Protein AF-A0AAX2GX60-F1 (afdb_monomer)

Organism: NCBI:txid45243

Sequence (103 aa):
MERSSYGDNSPNWKYLQDPEFFYKGIEGDVENLTKEDVLASFVIGLEDGGGFMFIAPSNALYVIYSDLYVEKLANSFEEFMTYAVPKDELDSDWDEDDEYDEE

Nearest PDB structures (foldseek):
  8prd-assembly1_A  TM=7.318E-01  e=7.797E-01  Dictyoglomus thermophilum H-6-12
  7ax2-assembly1_A  TM=7.188E-01  e=6.848E-01  synthetic construct
  6tjh-assembly2_B  TM=6.506E-01  e=7.307E-01  synthetic construct
  8tid-assembly1_W  TM=3.899E-01  e=1.078E+00  Tetrahymena thermophila
  4v42-assembly1_BD  TM=4.669E-01  e=2.506E+00  Thermus thermophilus

Radius of gyration: 18.16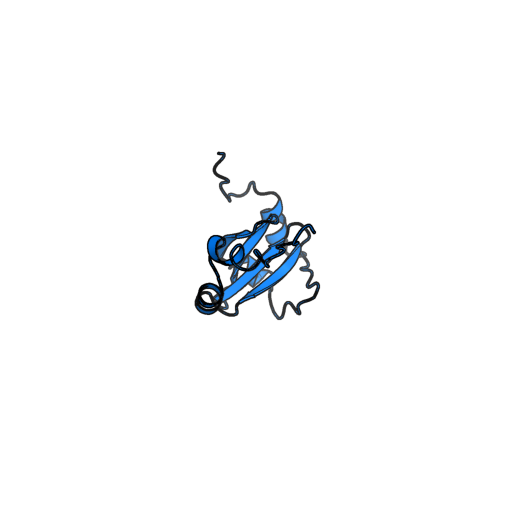 Å; Cα contacts (8 Å, |Δi|>4): 118; chains: 1; bounding box: 67×26×34 Å

Foldseek 3Di:
DPPPDPDPPPPQVVLLVDQVHDADADPDDPPDDDSVQSVVWDFDDADPQRWTWTQGPQQWIWTAHSVRHIDTQGSHPVRNVVPDDPPVVVVPPPPPDPPPDDD

Solvent-accessible surface area (backbone atoms only — not comparable to full-atom values): 6640 Å² total; per-residue (Å²): 132,85,78,83,70,93,49,99,78,45,79,68,58,59,55,64,69,42,91,88,61,78,80,39,54,70,100,43,87,64,78,82,79,46,66,70,38,61,68,66,31,48,79,76,50,73,48,104,78,68,19,43,28,31,37,33,81,81,38,24,28,33,35,41,32,89,87,36,42,40,47,79,72,28,72,28,63,67,56,37,63,73,69,60,70,60,72,83,70,65,69,70,80,72,80,72,85,80,80,76,82,82,130

pLDDT: mean 70.56, std 15.56, range [33.47, 90.81]

Mean predicted aligned error: 12.39 Å

Structure (mmCIF, N/CA/C/O backbone):
data_AF-A0AAX2GX60-F1
#
_entry.id   AF-A0AAX2GX60-F1
#
loop_
_atom_site.group_PDB
_atom_site.id
_atom_site.type_symbol
_atom_site.label_atom_id
_atom_site.label_alt_id
_atom_site.label_comp_id
_atom_site.label_asym_id
_atom_site.label_entity_id
_atom_site.label_seq_id
_atom_site.pdbx_PDB_ins_code
_atom_site.Cartn_x
_atom_site.Cartn_y
_atom_site.Cartn_z
_atom_site.occupancy
_atom_site.B_iso_or_equiv
_atom_site.auth_seq_id
_atom_site.auth_comp_id
_atom_site.auth_asym_id
_atom_site.auth_atom_id
_atom_site.pdbx_PDB_model_num
ATOM 1 N N . MET A 1 1 ? 2.623 9.117 -25.506 1.00 39.97 1 MET A N 1
ATOM 2 C CA . MET A 1 1 ? 2.523 8.773 -24.076 1.00 39.97 1 MET A CA 1
ATOM 3 C C . MET A 1 1 ? 1.055 8.583 -23.769 1.00 39.97 1 MET A C 1
ATOM 5 O O . MET A 1 1 ? 0.326 9.566 -23.684 1.00 39.97 1 MET A O 1
ATOM 9 N N . GLU A 1 2 ? 0.595 7.334 -23.748 1.00 33.47 2 GLU A N 1
ATOM 10 C CA . GLU A 1 2 ? -0.761 7.035 -23.294 1.00 33.47 2 GLU A CA 1
ATOM 11 C C . GLU A 1 2 ? -0.836 7.400 -21.813 1.00 33.47 2 GLU A C 1
ATOM 13 O O . GLU A 1 2 ? -0.059 6.910 -20.998 1.00 33.47 2 GLU A O 1
ATOM 18 N N . ARG A 1 3 ? -1.717 8.343 -21.473 1.00 35.62 3 ARG A N 1
ATOM 19 C CA . ARG A 1 3 ? -2.067 8.594 -20.080 1.00 35.62 3 ARG A CA 1
ATOM 20 C C . ARG A 1 3 ? -2.807 7.354 -19.609 1.00 35.62 3 ARG A C 1
ATOM 22 O O . ARG A 1 3 ? -3.966 7.182 -19.978 1.00 35.62 3 ARG A O 1
ATOM 29 N N . SER A 1 4 ? -2.145 6.502 -18.837 1.00 41.81 4 SER A N 1
ATOM 30 C CA . SER A 1 4 ? -2.805 5.416 -18.122 1.00 41.81 4 SER A CA 1
ATOM 31 C C . SER A 1 4 ? -3.864 6.033 -17.210 1.00 41.81 4 SER A C 1
ATOM 33 O O . SER A 1 4 ? -3.562 6.554 -16.141 1.00 41.81 4 SER A O 1
ATOM 35 N N . SER A 1 5 ? -5.115 6.069 -17.673 1.00 42.59 5 SER A N 1
ATOM 36 C CA . SER A 1 5 ? -6.246 6.381 -16.814 1.00 42.59 5 SER A CA 1
ATOM 37 C C . SER A 1 5 ? -6.493 5.145 -15.962 1.00 42.59 5 SER A C 1
ATOM 39 O O . SER A 1 5 ? -6.885 4.103 -16.493 1.00 42.59 5 SER A O 1
ATOM 41 N N . TYR A 1 6 ? -6.273 5.255 -14.658 1.00 50.69 6 TYR A N 1
ATOM 42 C CA . TYR A 1 6 ? -6.632 4.233 -13.678 1.00 50.69 6 TYR A CA 1
ATOM 43 C C . TYR A 1 6 ? -8.158 4.234 -13.473 1.00 50.69 6 TYR A C 1
ATOM 45 O O . TYR A 1 6 ? -8.672 4.640 -12.440 1.00 50.69 6 TYR A O 1
ATOM 53 N N . GLY A 1 7 ? -8.890 3.880 -14.532 1.00 44.56 7 GLY A N 1
ATOM 54 C CA . GLY A 1 7 ? -10.308 3.529 -14.495 1.00 44.56 7 GLY A CA 1
ATOM 55 C C . GLY A 1 7 ? -10.471 2.010 -14.562 1.00 44.56 7 GLY A C 1
ATOM 56 O O . GLY A 1 7 ? -9.485 1.296 -14.745 1.00 44.56 7 GLY A O 1
ATOM 57 N N . ASP A 1 8 ? -11.713 1.527 -14.479 1.00 48.59 8 ASP A N 1
ATOM 58 C CA . ASP A 1 8 ? -12.165 0.118 -14.385 1.00 48.59 8 ASP A CA 1
ATOM 59 C C . ASP A 1 8 ? -11.568 -0.907 -15.390 1.00 48.59 8 ASP A C 1
ATOM 61 O O . ASP A 1 8 ? -11.883 -2.100 -15.347 1.00 48.59 8 ASP A O 1
ATOM 65 N N . ASN A 1 9 ? -10.699 -0.465 -16.301 1.00 46.34 9 ASN A N 1
ATOM 66 C CA . ASN A 1 9 ? -10.015 -1.253 -17.321 1.00 46.34 9 ASN A CA 1
ATOM 67 C C . ASN A 1 9 ? -8.566 -1.648 -16.975 1.00 46.34 9 ASN A C 1
ATOM 69 O O . ASN A 1 9 ? -7.944 -2.329 -17.787 1.00 46.34 9 ASN A O 1
ATOM 73 N N . SER A 1 10 ? -8.019 -1.282 -15.806 1.00 54.41 10 SER A N 1
ATOM 74 C CA . SER A 1 10 ? -6.762 -1.887 -15.330 1.00 54.41 10 SER A CA 1
ATOM 75 C C . SER A 1 10 ? -7.036 -3.335 -14.892 1.00 5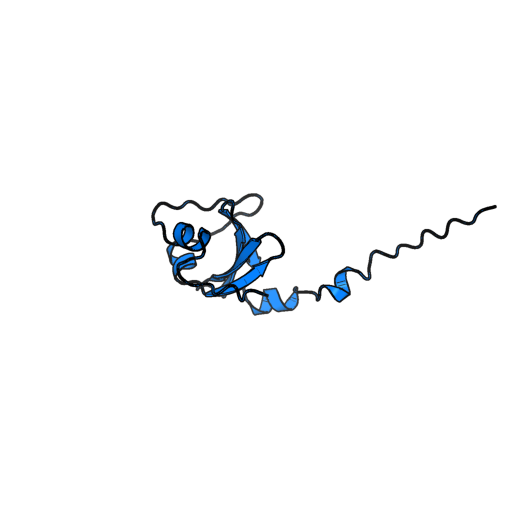4.41 10 SER A C 1
ATOM 77 O O . SER A 1 10 ? -7.806 -3.529 -13.945 1.00 54.41 10 SER A O 1
ATOM 79 N N . PRO A 1 11 ? -6.449 -4.365 -15.540 1.00 52.84 11 PRO A N 1
ATOM 80 C CA . PRO A 1 11 ? -6.737 -5.771 -15.233 1.00 52.84 11 PRO A CA 1
ATOM 81 C C . PRO A 1 11 ? -6.513 -6.100 -13.757 1.00 52.84 11 PRO A C 1
ATOM 83 O O . PRO A 1 11 ? -7.250 -6.888 -13.170 1.00 52.84 11 PRO A O 1
ATOM 86 N N . ASN A 1 12 ? -5.531 -5.428 -13.156 1.00 57.84 12 ASN A N 1
ATOM 87 C CA . ASN A 1 12 ? -5.067 -5.714 -11.809 1.00 57.84 12 ASN A CA 1
ATOM 88 C C . ASN A 1 12 ? -6.004 -5.137 -10.737 1.00 57.84 12 ASN A C 1
ATOM 90 O O . ASN A 1 12 ? -6.115 -5.694 -9.651 1.00 57.84 12 ASN A O 1
ATOM 94 N N . TRP A 1 13 ? -6.745 -4.070 -11.059 1.00 60.16 13 TRP A N 1
ATOM 95 C CA . TRP A 1 13 ? -7.687 -3.443 -10.127 1.00 60.16 13 TRP A CA 1
ATOM 96 C C . TRP A 1 13 ? -8.854 -4.366 -9.768 1.00 60.16 13 TRP A C 1
ATOM 98 O O . TRP A 1 13 ? -9.321 -4.380 -8.634 1.00 60.16 13 TRP A O 1
ATOM 108 N N . LYS A 1 14 ? -9.296 -5.193 -10.723 1.00 65.56 14 LYS A N 1
ATOM 109 C CA . LYS A 1 14 ? -10.395 -6.145 -10.507 1.00 65.56 14 LYS A CA 1
ATOM 110 C C . LYS A 1 14 ? -10.044 -7.208 -9.473 1.00 65.56 14 LYS A C 1
ATOM 112 O O . LYS A 1 14 ? -10.919 -7.620 -8.722 1.00 65.56 14 LYS A O 1
ATOM 117 N N . TYR A 1 15 ? -8.777 -7.605 -9.404 1.00 68.50 15 TYR A N 1
ATOM 118 C CA . TYR A 1 15 ? -8.305 -8.550 -8.400 1.00 68.50 15 TYR A CA 1
ATOM 119 C C . TYR A 1 15 ? -8.372 -7.965 -6.983 1.00 68.50 15 TYR A C 1
ATOM 121 O O . TYR A 1 15 ? -8.799 -8.648 -6.061 1.00 68.50 15 TYR A O 1
ATOM 129 N N . LEU A 1 16 ? -8.076 -6.671 -6.817 1.00 65.88 16 LEU A N 1
ATOM 130 C CA . LEU A 1 16 ? -8.206 -5.983 -5.524 1.00 65.88 16 LEU A CA 1
ATOM 131 C C . LEU A 1 16 ? -9.667 -5.823 -5.068 1.00 65.88 16 LEU A C 1
ATOM 133 O O . LEU A 1 16 ? -9.933 -5.612 -3.886 1.00 65.88 16 LEU A O 1
ATOM 137 N N . GLN A 1 17 ? -10.629 -5.942 -5.988 1.00 65.75 17 GLN A N 1
ATOM 138 C CA . GLN A 1 17 ? -12.058 -5.896 -5.672 1.00 65.75 17 GLN A CA 1
ATOM 139 C C . GLN A 1 17 ? -12.643 -7.245 -5.231 1.00 65.75 17 GLN A C 1
ATOM 141 O O . GLN A 1 17 ? -13.756 -7.274 -4.692 1.00 65.75 17 GLN A O 1
ATOM 146 N N . ASP A 1 18 ? -11.918 -8.351 -5.400 1.00 70.56 18 ASP A N 1
ATOM 147 C CA . ASP A 1 18 ? -12.414 -9.701 -5.127 1.00 70.56 18 ASP A CA 1
ATOM 148 C C . ASP A 1 18 ? -12.438 -10.012 -3.610 1.00 70.56 18 ASP A C 1
ATOM 150 O O . ASP A 1 18 ? -11.430 -9.852 -2.924 1.00 70.56 18 ASP A O 1
ATOM 154 N N . PRO A 1 19 ? -13.601 -10.376 -3.021 1.00 61.53 19 PRO A N 1
ATOM 155 C CA . PRO A 1 19 ? -13.729 -10.706 -1.595 1.00 61.53 19 PRO A CA 1
ATOM 156 C C . PRO A 1 19 ? -12.941 -11.926 -1.135 1.00 61.53 19 PRO A C 1
ATOM 158 O O . PRO A 1 19 ? -12.638 -12.002 0.051 1.00 61.53 19 PRO A O 1
ATOM 161 N N . GLU A 1 20 ? -12.599 -12.839 -2.037 1.00 67.12 20 GLU A N 1
ATOM 162 C CA . GLU A 1 20 ? -11.856 -14.059 -1.711 1.00 67.12 20 GLU A CA 1
ATOM 163 C C . GLU A 1 20 ? -10.357 -13.923 -2.006 1.00 67.12 20 GLU A C 1
ATOM 165 O O . GLU A 1 20 ? -9.627 -14.910 -2.072 1.00 67.12 20 GLU A O 1
ATOM 170 N N . PHE A 1 21 ? -9.881 -12.695 -2.206 1.00 68.38 21 PHE A N 1
ATOM 171 C CA . PHE A 1 21 ? -8.517 -12.430 -2.620 1.00 68.38 21 PHE A CA 1
ATOM 172 C C . PHE A 1 21 ?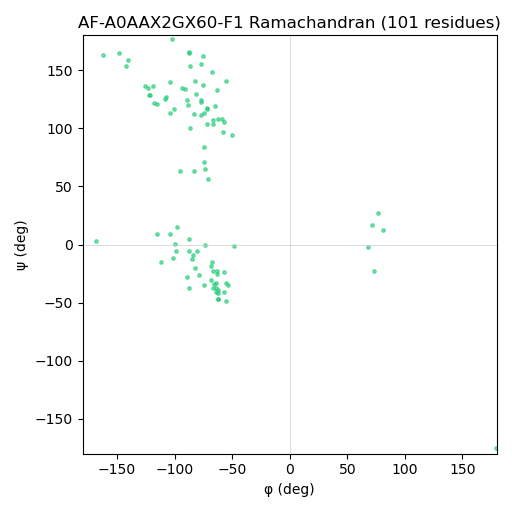 -7.521 -12.464 -1.458 1.00 68.38 21 PHE A C 1
ATOM 174 O O . PHE A 1 21 ? -7.713 -11.799 -0.440 1.00 68.38 21 PHE A O 1
ATOM 181 N N . PHE A 1 22 ? -6.429 -13.214 -1.624 1.00 66.69 22 PHE A N 1
ATOM 182 C CA . PHE A 1 22 ? -5.409 -13.406 -0.591 1.00 66.69 22 PHE A CA 1
ATOM 183 C C . PHE A 1 22 ? -4.111 -12.668 -0.942 1.00 66.69 22 PHE A C 1
ATOM 185 O O . PHE A 1 22 ? -3.520 -12.908 -1.996 1.00 66.69 22 PHE A O 1
ATOM 192 N N . TYR A 1 23 ? -3.647 -11.812 -0.032 1.00 71.12 23 TYR A N 1
ATOM 193 C CA . TYR A 1 23 ? -2.379 -11.087 -0.142 1.00 71.12 23 TYR A CA 1
ATOM 194 C C . TYR A 1 23 ? -1.204 -11.952 0.316 1.00 71.12 23 TYR A C 1
ATOM 196 O O . TYR A 1 23 ? -1.317 -12.694 1.295 1.00 71.12 23 TYR A O 1
ATOM 204 N N . LYS A 1 24 ? -0.067 -11.856 -0.380 1.00 67.19 24 LYS A N 1
ATOM 205 C CA . LYS A 1 24 ? 1.157 -12.572 -0.010 1.00 67.19 24 LYS A CA 1
ATOM 206 C C . LYS A 1 24 ? 2.141 -11.598 0.632 1.00 67.19 24 LYS A C 1
ATOM 208 O O . LYS A 1 24 ? 2.672 -10.726 -0.045 1.00 67.19 24 LYS A O 1
ATOM 213 N N . GLY A 1 25 ? 2.405 -11.775 1.924 1.00 61.41 25 GLY A N 1
ATOM 214 C CA . GLY A 1 25 ? 3.586 -11.200 2.567 1.00 61.41 25 GLY A CA 1
ATOM 215 C C . GLY A 1 25 ? 4.773 -12.118 2.308 1.00 61.41 25 GLY A C 1
ATOM 216 O O . GLY A 1 25 ? 4.774 -13.260 2.766 1.00 61.41 25 GLY A O 1
ATOM 217 N N . ILE A 1 26 ? 5.743 -11.669 1.522 1.00 53.31 26 ILE A N 1
ATOM 218 C CA . ILE A 1 26 ? 7.012 -12.374 1.331 1.00 53.31 26 ILE A CA 1
ATOM 219 C C . ILE A 1 26 ? 8.079 -11.444 1.926 1.00 53.31 26 ILE A C 1
ATOM 221 O O . ILE A 1 26 ? 8.149 -10.290 1.557 1.00 53.31 26 ILE A O 1
ATOM 225 N N . GLU A 1 27 ? 8.836 -11.899 2.922 1.00 47.88 27 GLU A N 1
ATOM 226 C CA . GLU A 1 27 ? 9.860 -11.126 3.671 1.00 47.88 27 GLU A CA 1
ATOM 227 C C . GLU A 1 27 ? 9.391 -10.059 4.683 1.00 47.88 27 GLU A C 1
ATOM 229 O O . GLU A 1 27 ? 10.118 -9.813 5.644 1.00 47.88 27 GLU A O 1
ATOM 234 N N . GLY A 1 28 ? 8.182 -9.506 4.577 1.00 48.22 28 GLY A N 1
ATOM 235 C CA . GLY A 1 28 ? 7.602 -8.621 5.597 1.00 48.22 28 GLY A CA 1
ATOM 236 C C . GLY A 1 28 ? 6.285 -9.169 6.133 1.00 48.22 28 GLY A C 1
ATOM 237 O O . GLY A 1 28 ? 5.392 -9.493 5.349 1.00 48.22 28 GLY A O 1
ATOM 238 N N . ASP A 1 29 ? 6.133 -9.267 7.456 1.00 51.84 29 ASP A N 1
ATOM 239 C CA . ASP A 1 29 ? 4.812 -9.449 8.059 1.00 51.84 29 ASP A CA 1
ATOM 240 C C . ASP A 1 29 ? 3.934 -8.277 7.601 1.00 51.84 29 ASP A C 1
ATOM 242 O O . ASP A 1 29 ? 4.095 -7.138 8.048 1.00 51.84 29 ASP A O 1
ATOM 246 N N . VAL A 1 30 ? 3.007 -8.537 6.676 1.00 61.69 30 VAL A N 1
ATOM 247 C CA . VAL A 1 30 ? 1.968 -7.575 6.298 1.00 61.69 30 VAL A CA 1
ATOM 248 C C . V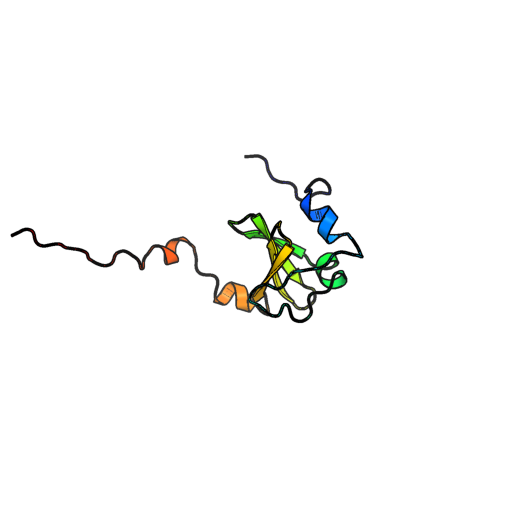AL A 1 30 ? 0.962 -7.570 7.440 1.00 61.69 30 VAL A C 1
ATOM 250 O O . VAL A 1 30 ? -0.135 -8.120 7.347 1.00 61.69 30 VAL A O 1
ATOM 253 N N . GLU A 1 31 ? 1.375 -7.013 8.576 1.00 58.59 31 GLU A N 1
ATOM 254 C CA . GLU A 1 31 ? 0.513 -6.862 9.729 1.00 58.59 31 GLU A CA 1
ATOM 255 C C . GLU A 1 31 ? -0.646 -5.943 9.326 1.00 58.59 31 GLU A C 1
ATOM 257 O O . GLU A 1 31 ? -0.492 -4.729 9.175 1.00 58.59 31 GLU A O 1
ATOM 262 N N . ASN A 1 32 ? -1.829 -6.546 9.191 1.00 60.94 32 ASN A N 1
ATOM 263 C CA . ASN A 1 32 ? -3.127 -5.872 9.197 1.00 60.94 32 ASN A CA 1
ATOM 264 C C . ASN A 1 32 ? -3.542 -5.111 7.926 1.00 60.94 32 ASN A C 1
ATOM 266 O O . ASN A 1 32 ? -4.349 -4.194 8.038 1.00 60.94 32 ASN A O 1
ATOM 270 N N . LEU A 1 33 ? -3.074 -5.480 6.727 1.00 73.56 33 LEU A N 1
ATOM 271 C CA . LEU A 1 33 ? -3.705 -4.975 5.498 1.00 73.56 33 LEU A CA 1
ATOM 272 C C . LEU A 1 33 ? -4.882 -5.881 5.105 1.00 73.56 33 LEU A C 1
ATOM 274 O O . LEU A 1 33 ? -4.693 -6.968 4.556 1.00 73.56 33 LEU A O 1
ATOM 278 N N . THR A 1 34 ? -6.106 -5.454 5.415 1.00 76.81 34 THR A N 1
ATOM 279 C CA . THR A 1 34 ? -7.318 -6.186 5.027 1.00 76.81 34 THR A CA 1
ATOM 280 C C . THR A 1 34 ? -7.794 -5.771 3.637 1.00 76.81 34 THR A C 1
ATOM 282 O O . THR A 1 34 ? -7.433 -4.720 3.108 1.00 76.81 34 THR A O 1
ATOM 285 N N . LYS A 1 35 ? -8.688 -6.569 3.046 1.00 74.25 35 LYS A N 1
ATOM 286 C CA . LYS A 1 35 ? -9.375 -6.175 1.814 1.00 74.25 35 LYS A CA 1
ATOM 287 C C . LYS A 1 35 ? -10.136 -4.852 1.970 1.00 74.25 35 LYS A C 1
ATOM 289 O O . LYS A 1 35 ? -10.149 -4.040 1.048 1.00 74.25 35 LYS A O 1
ATOM 294 N N . GLU A 1 36 ? -10.803 -4.652 3.105 1.00 78.94 36 GLU A N 1
ATOM 295 C CA . 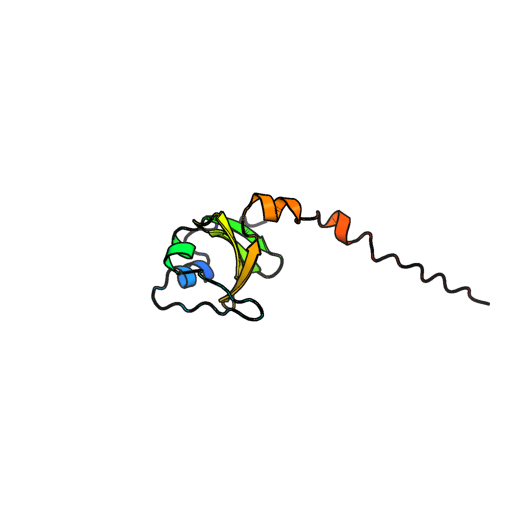GLU A 1 36 ? -11.558 -3.421 3.364 1.00 78.94 36 GLU A CA 1
ATOM 296 C C . GLU A 1 36 ? -10.630 -2.206 3.371 1.00 78.94 36 GLU A C 1
ATOM 298 O O . GLU A 1 36 ? -10.971 -1.185 2.775 1.00 78.94 36 GLU A O 1
ATOM 303 N N . ASP A 1 37 ? -9.426 -2.352 3.932 1.00 82.25 37 ASP A N 1
ATOM 304 C CA . ASP A 1 37 ? -8.406 -1.306 3.889 1.00 82.25 37 ASP A CA 1
ATOM 305 C C . ASP A 1 37 ? -7.983 -1.006 2.454 1.00 82.25 37 ASP A C 1
ATOM 307 O O . ASP A 1 37 ? -7.961 0.158 2.065 1.00 82.25 37 ASP A O 1
ATOM 311 N N . VAL A 1 38 ? -7.711 -2.028 1.635 1.00 79.06 38 VAL A N 1
ATOM 312 C CA . VAL A 1 38 ? -7.321 -1.845 0.224 1.00 79.06 38 VAL A CA 1
ATOM 313 C C . VAL A 1 38 ? -8.425 -1.164 -0.586 1.00 79.06 38 VAL A C 1
ATOM 315 O O . VAL A 1 38 ? -8.145 -0.257 -1.365 1.00 79.06 38 VAL A O 1
ATOM 318 N N . LEU A 1 39 ? -9.687 -1.543 -0.378 1.00 78.00 39 LEU A N 1
ATOM 319 C CA . LEU A 1 39 ? -10.829 -0.920 -1.052 1.00 78.00 39 LEU A CA 1
ATOM 320 C C . LEU A 1 39 ? -11.079 0.527 -0.611 1.00 78.00 39 LEU A C 1
ATOM 322 O O . LEU A 1 39 ? -11.585 1.325 -1.399 1.00 78.00 39 LEU A O 1
ATOM 326 N N . ALA A 1 40 ? -10.751 0.855 0.638 1.00 83.50 40 ALA A N 1
ATOM 327 C CA . ALA A 1 40 ? -10.839 2.206 1.180 1.00 83.50 40 ALA A CA 1
ATOM 328 C C . ALA A 1 40 ? -9.564 3.037 0.938 1.00 83.50 40 ALA A C 1
ATOM 330 O O . ALA A 1 40 ? -9.544 4.227 1.257 1.00 83.50 40 ALA A O 1
ATOM 331 N N . SER A 1 41 ? -8.510 2.428 0.387 1.00 85.31 41 SER A N 1
ATOM 332 C CA . SER A 1 41 ? -7.228 3.079 0.133 1.00 85.31 41 SER A CA 1
ATOM 333 C C . SER A 1 41 ? -7.277 3.986 -1.091 1.00 85.31 41 SER A C 1
ATOM 335 O O . SER A 1 41 ? -8.048 3.783 -2.032 1.00 85.31 41 SER A O 1
ATOM 337 N N . PHE A 1 42 ? -6.381 4.971 -1.110 1.00 83.81 42 PHE A N 1
ATOM 338 C CA . PHE A 1 42 ? -6.188 5.844 -2.261 1.00 83.81 42 PHE A CA 1
ATOM 339 C C . PHE A 1 42 ? -4.875 5.521 -2.976 1.00 83.81 42 PHE A C 1
ATOM 341 O O . PHE A 1 42 ? -3.814 5.509 -2.352 1.00 83.81 42 PHE A O 1
ATOM 348 N N . VAL A 1 43 ? -4.941 5.279 -4.288 1.00 86.06 43 VAL A N 1
ATOM 349 C CA . VAL A 1 43 ? -3.757 5.021 -5.122 1.00 86.06 43 VAL A CA 1
ATOM 350 C C . VAL A 1 43 ? -3.044 6.338 -5.414 1.00 86.06 43 VAL A C 1
ATOM 352 O O . VAL A 1 43 ? -3.644 7.262 -5.963 1.00 86.06 43 VAL A O 1
ATOM 355 N N . ILE A 1 44 ? -1.758 6.413 -5.074 1.00 86.81 44 ILE A N 1
ATOM 356 C CA . ILE A 1 44 ? -0.947 7.634 -5.202 1.00 86.81 44 ILE A CA 1
ATOM 357 C C . ILE A 1 44 ? 0.139 7.545 -6.271 1.00 86.81 44 ILE A C 1
ATOM 359 O O . ILE A 1 44 ? 0.670 8.574 -6.683 1.00 86.81 44 ILE A O 1
ATOM 363 N N . GLY A 1 45 ? 0.459 6.345 -6.753 1.00 84.69 45 GLY A N 1
ATOM 364 C CA . GLY A 1 45 ? 1.483 6.196 -7.776 1.00 84.69 45 GLY A CA 1
ATOM 365 C C . GLY A 1 45 ? 1.740 4.762 -8.204 1.00 84.69 45 GLY A C 1
ATOM 366 O O . GLY A 1 45 ? 1.055 3.826 -7.784 1.00 84.69 45 GLY A O 1
ATOM 367 N N . LEU A 1 46 ? 2.743 4.631 -9.067 1.00 83.19 46 LEU A N 1
ATOM 368 C CA . LEU A 1 46 ? 3.260 3.372 -9.576 1.00 83.19 46 LEU A CA 1
ATOM 369 C C . LEU A 1 46 ? 4.756 3.309 -9.260 1.00 83.19 46 LEU A C 1
ATOM 371 O O . LEU A 1 46 ? 5.460 4.296 -9.463 1.00 83.19 46 LEU A O 1
ATOM 375 N N . GLU A 1 47 ? 5.207 2.172 -8.757 1.00 82.50 47 GLU A N 1
ATOM 376 C CA . GLU A 1 47 ? 6.616 1.863 -8.525 1.00 82.50 47 GLU A CA 1
ATOM 377 C C . GLU A 1 47 ? 7.245 1.276 -9.809 1.00 82.50 47 GLU A C 1
ATOM 379 O O . GLU A 1 47 ? 6.532 0.700 -10.647 1.00 82.50 47 GLU A O 1
ATOM 384 N N . ASP A 1 48 ? 8.565 1.445 -9.979 1.00 72.31 48 ASP A N 1
ATOM 385 C CA . ASP A 1 48 ? 9.389 0.962 -11.107 1.00 72.31 48 ASP A CA 1
ATOM 386 C C . ASP A 1 48 ? 9.554 -0.583 -11.070 1.00 72.31 48 ASP A C 1
ATOM 388 O O . ASP A 1 48 ? 10.634 -1.157 -11.103 1.00 72.31 48 ASP A O 1
ATOM 392 N N . GLY A 1 49 ? 8.423 -1.275 -11.057 1.00 70.44 49 GLY A N 1
ATOM 393 C CA . GLY A 1 49 ? 8.274 -2.731 -11.020 1.00 70.44 49 GLY A CA 1
ATOM 394 C C . GLY A 1 49 ? 6.832 -3.165 -11.303 1.00 70.44 49 GLY A C 1
ATOM 395 O O . GLY A 1 49 ? 6.500 -4.350 -11.270 1.00 70.44 49 GLY A O 1
ATOM 396 N N . GLY A 1 50 ? 5.948 -2.204 -11.606 1.00 77.25 50 GLY A N 1
ATOM 397 C CA . GLY A 1 50 ? 4.522 -2.443 -11.826 1.00 77.25 50 GLY A CA 1
ATOM 398 C C . GLY A 1 50 ? 3.709 -2.552 -10.534 1.00 77.25 50 GLY A C 1
ATOM 399 O O . GLY A 1 50 ? 2.551 -2.973 -10.589 1.00 77.25 50 GLY A O 1
ATOM 400 N N . GLY A 1 51 ? 4.298 -2.182 -9.393 1.00 83.94 51 GLY A N 1
ATOM 401 C CA . GLY A 1 51 ? 3.611 -2.089 -8.112 1.00 83.94 51 GLY A CA 1
ATOM 402 C C . GLY A 1 51 ? 2.727 -0.845 -8.025 1.00 83.94 51 GLY A C 1
ATOM 403 O O . GLY A 1 51 ? 3.127 0.246 -8.426 1.00 83.94 51 GLY A O 1
ATOM 404 N N . PHE A 1 52 ? 1.516 -0.989 -7.492 1.00 85.69 52 PHE A N 1
ATOM 405 C CA . PHE A 1 52 ? 0.653 0.146 -7.167 1.00 85.69 52 PHE A CA 1
ATOM 406 C C . PHE A 1 52 ? 0.932 0.609 -5.748 1.00 85.69 52 PHE A C 1
ATOM 408 O O . PHE A 1 52 ? 0.798 -0.185 -4.821 1.00 85.69 52 PHE A O 1
ATOM 415 N N . MET A 1 53 ? 1.257 1.889 -5.582 1.00 88.56 53 MET A N 1
ATOM 416 C CA . MET A 1 53 ? 1.427 2.509 -4.271 1.00 88.56 53 MET A CA 1
ATOM 417 C C . MET A 1 53 ? 0.108 3.101 -3.785 1.00 88.56 53 MET A C 1
ATOM 419 O O . MET A 1 53 ? -0.567 3.824 -4.528 1.00 88.56 53 MET A O 1
ATOM 423 N N . PHE A 1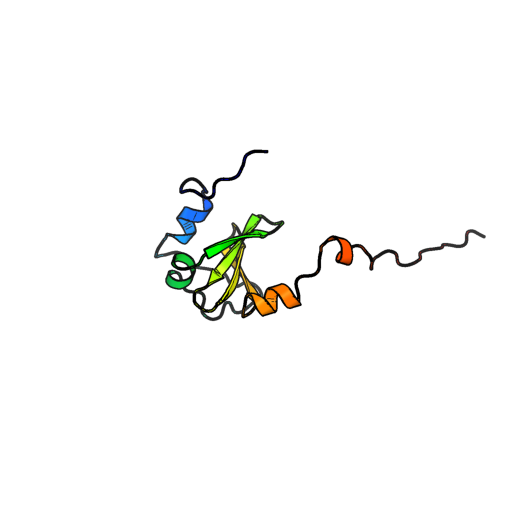 54 ? -0.245 2.844 -2.532 1.00 88.44 54 PHE A N 1
ATOM 424 C CA . PHE A 1 54 ? -1.487 3.328 -1.940 1.00 88.44 54 PHE A CA 1
ATOM 425 C C . PHE A 1 54 ? -1.322 3.742 -0.481 1.00 88.44 54 PHE A C 1
ATOM 427 O O . PHE A 1 54 ? -0.451 3.256 0.239 1.00 88.44 54 PHE A O 1
ATOM 434 N N . ILE A 1 55 ? -2.194 4.663 -0.069 1.00 90.00 55 ILE A N 1
ATOM 435 C CA . ILE A 1 55 ? -2.345 5.124 1.311 1.00 90.00 55 ILE A CA 1
ATOM 436 C C . ILE A 1 55 ? -3.563 4.420 1.904 1.00 90.00 55 ILE A C 1
ATOM 438 O O . ILE A 1 55 ? -4.685 4.621 1.428 1.00 90.00 55 ILE A O 1
ATOM 442 N N . ALA A 1 56 ? -3.332 3.610 2.935 1.00 88.56 56 ALA A N 1
ATOM 443 C CA . ALA A 1 56 ? -4.379 2.927 3.683 1.00 88.56 56 ALA A CA 1
ATOM 444 C C . ALA A 1 56 ?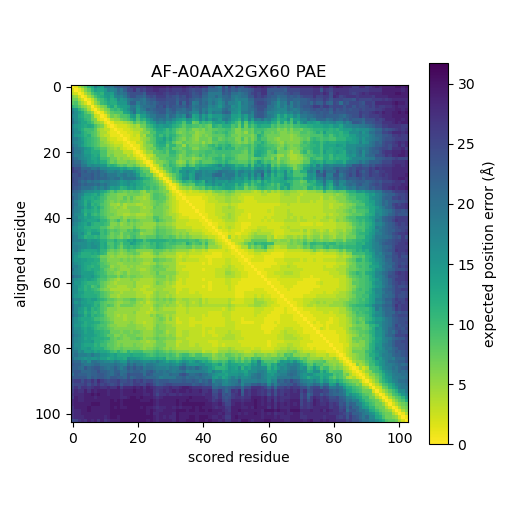 -5.133 3.888 4.623 1.00 88.56 56 ALA A C 1
ATOM 446 O O . ALA A 1 56 ? -4.599 4.939 4.983 1.00 88.56 56 ALA A O 1
ATOM 447 N N . PRO A 1 57 ? -6.342 3.531 5.104 1.00 88.06 57 PRO A N 1
ATOM 448 C CA . PRO A 1 57 ? -7.081 4.338 6.085 1.00 88.06 57 PRO A CA 1
ATOM 449 C C . PRO A 1 57 ? -6.315 4.605 7.390 1.00 88.06 57 PRO A C 1
ATOM 451 O O . PRO A 1 57 ? -6.578 5.589 8.078 1.00 88.06 57 PRO A O 1
ATOM 454 N N . SER A 1 58 ? -5.351 3.743 7.726 1.00 88.44 58 SER A N 1
ATOM 455 C CA . SER A 1 58 ? -4.419 3.914 8.846 1.00 88.44 58 SER A CA 1
ATOM 456 C C . SER A 1 58 ? -3.331 4.971 8.600 1.00 88.44 58 SER A C 1
ATOM 458 O O . SER A 1 58 ? -2.507 5.194 9.482 1.00 88.44 58 SER A O 1
ATOM 460 N N . ASN A 1 59 ? -3.321 5.609 7.424 1.00 88.94 59 ASN A N 1
ATOM 461 C CA . ASN A 1 59 ? -2.273 6.465 6.855 1.00 88.94 59 ASN A CA 1
ATOM 462 C C . ASN A 1 59 ? -0.966 5.756 6.478 1.00 88.94 59 ASN A C 1
ATOM 464 O O . ASN A 1 59 ? -0.083 6.407 5.920 1.00 88.94 59 ASN A O 1
ATOM 468 N N . ALA A 1 60 ? -0.839 4.451 6.719 1.00 90.31 60 ALA A N 1
ATOM 469 C CA . ALA A 1 60 ? 0.319 3.686 6.276 1.00 90.31 60 ALA A CA 1
ATOM 470 C C . ALA A 1 60 ? 0.371 3.573 4.746 1.00 90.31 60 ALA A C 1
ATOM 472 O O . ALA A 1 60 ? -0.664 3.533 4.072 1.00 90.31 60 ALA A O 1
ATOM 473 N N . LEU A 1 61 ? 1.591 3.517 4.211 1.00 90.75 61 LEU A N 1
ATOM 474 C CA . LEU A 1 61 ? 1.839 3.357 2.784 1.00 90.75 61 LEU A CA 1
ATOM 475 C C . LEU A 1 61 ? 2.279 1.938 2.485 1.00 90.75 61 LEU A C 1
ATOM 477 O O . LEU A 1 61 ? 3.095 1.354 3.199 1.00 90.75 61 LEU A O 1
ATOM 481 N N . TYR A 1 62 ? 1.770 1.425 1.378 1.00 88.88 62 TYR A N 1
ATOM 482 C CA . TYR A 1 62 ? 2.073 0.092 0.896 1.00 88.88 62 TYR A CA 1
ATOM 483 C C . TYR A 1 62 ? 2.211 0.110 -0.623 1.00 88.88 62 TYR A C 1
ATOM 485 O O . TYR A 1 62 ? 1.658 0.983 -1.301 1.00 88.88 62 TYR A O 1
ATOM 493 N N . VAL A 1 63 ? 2.904 -0.893 -1.148 1.00 88.94 63 VAL A N 1
ATOM 494 C CA . VAL A 1 63 ? 2.923 -1.234 -2.567 1.00 88.94 63 VAL A CA 1
ATOM 495 C C . VAL A 1 63 ? 2.385 -2.653 -2.764 1.00 88.94 63 VAL A C 1
ATOM 497 O O . VAL A 1 63 ? 2.703 -3.559 -1.996 1.00 88.94 63 VAL A O 1
ATOM 500 N N . ILE A 1 64 ? 1.526 -2.840 -3.771 1.00 84.69 64 ILE A N 1
ATOM 501 C CA . ILE A 1 64 ? 1.010 -4.150 -4.199 1.00 84.69 64 ILE A CA 1
ATOM 502 C C . ILE A 1 64 ? 1.456 -4.388 -5.628 1.00 84.69 64 ILE A C 1
ATOM 504 O O . ILE A 1 64 ? 1.097 -3.635 -6.538 1.00 84.69 64 ILE A O 1
ATOM 508 N N . TYR A 1 65 ? 2.181 -5.477 -5.822 1.00 83.19 65 TYR A N 1
ATOM 509 C CA . TYR A 1 65 ? 2.671 -5.918 -7.115 1.00 83.19 65 TYR A CA 1
ATOM 510 C C . TYR A 1 65 ? 1.660 -6.803 -7.846 1.00 83.19 65 TYR A C 1
ATOM 512 O O . TYR A 1 65 ? 0.676 -7.291 -7.288 1.00 83.19 65 TYR A O 1
ATOM 520 N N . SER A 1 66 ? 1.899 -7.011 -9.142 1.00 76.50 66 SER A N 1
ATOM 521 C CA . SER A 1 66 ? 1.015 -7.814 -10.001 1.00 76.50 66 SER A CA 1
ATOM 522 C C . SER A 1 66 ? 0.909 -9.290 -9.591 1.00 76.50 66 SER A C 1
ATOM 524 O O . SER A 1 66 ? -0.100 -9.935 -9.868 1.00 76.50 66 SER A O 1
ATOM 526 N N . ASP A 1 67 ? 1.928 -9.814 -8.911 1.00 76.88 67 ASP A N 1
ATOM 527 C CA . ASP A 1 67 ? 1.979 -11.160 -8.332 1.00 76.88 67 ASP A CA 1
ATOM 528 C C . ASP A 1 67 ? 1.390 -11.230 -6.912 1.00 76.88 67 ASP A C 1
ATOM 530 O O . ASP A 1 67 ? 1.372 -12.302 -6.291 1.00 76.88 67 ASP A O 1
ATOM 534 N N . LEU A 1 68 ? 0.826 -10.107 -6.452 1.00 75.81 68 LEU A N 1
ATOM 535 C CA . LEU A 1 68 ? 0.116 -9.929 -5.186 1.00 75.81 68 LEU A CA 1
ATOM 536 C C . LEU A 1 68 ? 1.032 -9.953 -3.971 1.00 75.81 68 LEU A C 1
ATOM 538 O O . LEU A 1 68 ? 0.560 -10.123 -2.841 1.00 75.81 68 LEU A O 1
ATOM 542 N N . TYR A 1 69 ? 2.32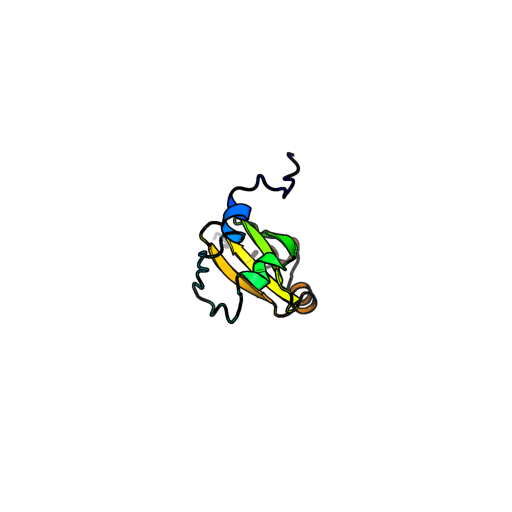9 -9.780 -4.216 1.00 80.31 69 TYR A N 1
ATOM 543 C CA . TYR A 1 69 ? 3.263 -9.403 -3.183 1.00 80.31 69 TYR A CA 1
ATOM 544 C C . TYR A 1 69 ? 2.888 -8.020 -2.646 1.00 80.31 69 TYR A C 1
ATOM 546 O O . TYR A 1 69 ? 2.574 -7.101 -3.411 1.00 80.31 69 TYR A O 1
ATOM 554 N N . VAL A 1 70 ? 2.863 -7.910 -1.321 1.00 82.19 70 VAL A N 1
ATOM 555 C CA . VAL A 1 70 ? 2.536 -6.677 -0.614 1.00 82.19 70 VAL A CA 1
ATOM 556 C C . VAL A 1 70 ? 3.693 -6.302 0.282 1.00 82.19 70 VAL A C 1
ATOM 558 O O . VAL A 1 70 ? 4.125 -7.100 1.112 1.00 82.19 70 VAL A O 1
ATOM 561 N N . GLU A 1 71 ? 4.122 -5.058 0.159 1.00 85.12 71 GLU A N 1
ATOM 562 C CA . GLU A 1 71 ? 5.183 -4.490 0.969 1.00 85.12 71 GLU A CA 1
ATOM 563 C C . GLU A 1 71 ? 4.687 -3.217 1.640 1.00 85.12 71 GLU A C 1
ATOM 565 O O . GLU A 1 71 ? 4.011 -2.388 1.025 1.00 85.12 71 GLU A O 1
ATOM 570 N N . LYS A 1 72 ? 5.002 -3.065 2.926 1.00 87.81 72 LYS A N 1
ATOM 571 C CA . LYS A 1 72 ? 4.735 -1.834 3.662 1.00 87.81 72 LYS A CA 1
ATOM 572 C C . LYS A 1 72 ? 5.927 -0.902 3.499 1.00 87.81 72 LYS A C 1
ATOM 574 O O . LYS A 1 72 ? 7.024 -1.232 3.927 1.00 87.81 72 LYS A O 1
ATOM 579 N N . LEU A 1 73 ? 5.677 0.273 2.938 1.00 88.06 73 LEU A N 1
ATOM 580 C CA . LEU A 1 73 ? 6.701 1.281 2.675 1.00 88.06 73 LEU A CA 1
ATOM 581 C C . LEU A 1 73 ? 6.926 2.199 3.883 1.00 88.06 73 LEU A C 1
ATOM 583 O O . LEU A 1 73 ? 8.052 2.603 4.148 1.00 88.06 73 LEU A O 1
ATOM 587 N N . ALA A 1 74 ? 5.858 2.550 4.610 1.00 89.88 74 ALA A N 1
ATOM 588 C CA . ALA A 1 74 ? 5.927 3.436 5.776 1.00 89.88 74 ALA A CA 1
ATOM 589 C C . ALA A 1 74 ? 4.674 3.328 6.663 1.00 89.88 74 ALA A C 1
ATOM 591 O O . ALA A 1 74 ? 3.622 2.855 6.226 1.00 89.88 74 ALA A O 1
ATOM 592 N N . ASN A 1 75 ? 4.747 3.806 7.909 1.00 90.50 75 ASN A N 1
ATOM 593 C CA . ASN A 1 75 ? 3.589 3.928 8.803 1.00 90.50 75 ASN A CA 1
ATOM 594 C C . ASN A 1 75 ? 2.765 5.195 8.547 1.00 90.50 75 ASN A C 1
ATOM 596 O O . ASN A 1 75 ? 1.604 5.240 8.949 1.00 90.50 75 ASN A O 1
ATOM 600 N N . SER A 1 76 ? 3.338 6.211 7.897 1.00 90.56 76 SER A N 1
ATOM 601 C CA . SER A 1 76 ? 2.626 7.427 7.495 1.00 90.56 76 SER A CA 1
ATOM 602 C C . SER A 1 76 ? 3.180 8.024 6.200 1.00 90.56 76 SER A C 1
ATOM 604 O O . SER A 1 76 ? 4.291 7.700 5.773 1.00 90.56 76 SER A O 1
ATOM 606 N N . PHE A 1 77 ? 2.420 8.932 5.583 1.00 87.62 77 PHE A N 1
ATOM 607 C CA . PHE A 1 77 ? 2.891 9.680 4.416 1.00 87.62 77 PHE A CA 1
ATOM 608 C C . PHE A 1 77 ? 4.088 10.580 4.754 1.00 87.62 77 PHE A C 1
ATOM 610 O O . PHE A 1 77 ? 5.021 10.689 3.966 1.00 87.62 77 PHE A O 1
ATOM 617 N N . GLU A 1 78 ? 4.107 11.198 5.936 1.00 89.81 78 GLU A N 1
ATOM 618 C CA . GLU A 1 78 ? 5.238 12.015 6.388 1.00 89.81 78 GLU A CA 1
ATOM 619 C C . GLU A 1 78 ? 6.515 11.191 6.573 1.00 89.81 78 GLU A C 1
ATOM 621 O O . GLU A 1 78 ? 7.595 11.641 6.191 1.00 89.81 78 GLU A O 1
ATOM 626 N N . GLU A 1 79 ? 6.401 9.984 7.134 1.00 90.81 79 GLU A N 1
ATOM 627 C CA . GLU A 1 79 ? 7.532 9.063 7.269 1.00 90.81 79 GLU A CA 1
ATOM 628 C C . GLU A 1 79 ? 8.076 8.676 5.892 1.00 90.81 79 GLU A C 1
ATOM 630 O O . GLU A 1 79 ? 9.275 8.796 5.651 1.00 90.81 79 GLU A O 1
ATOM 635 N N . PHE A 1 80 ? 7.189 8.319 4.958 1.00 89.62 80 PHE A N 1
ATOM 636 C CA . PHE A 1 80 ? 7.573 8.033 3.578 1.00 89.62 80 PHE A CA 1
ATOM 637 C C . PHE A 1 80 ? 8.337 9.200 2.942 1.00 89.62 80 PHE A C 1
ATOM 639 O O . PHE A 1 80 ? 9.422 9.006 2.406 1.00 89.62 80 PHE A O 1
ATOM 646 N N . MET A 1 81 ? 7.828 10.429 3.066 1.00 87.44 81 MET A N 1
ATOM 647 C CA . MET A 1 81 ? 8.486 11.621 2.518 1.00 87.44 81 MET A CA 1
ATOM 648 C C . MET A 1 81 ? 9.815 11.965 3.205 1.00 87.44 81 MET A C 1
ATOM 650 O O . MET A 1 81 ? 10.635 12.655 2.611 1.00 87.44 81 MET A O 1
ATOM 654 N N . THR A 1 82 ? 10.031 11.516 4.445 1.00 87.69 82 THR A N 1
ATOM 655 C CA . THR A 1 82 ? 11.286 11.747 5.180 1.00 87.69 82 THR A CA 1
ATOM 656 C C . THR A 1 82 ? 12.418 10.869 4.649 1.00 87.69 82 THR A C 1
ATOM 658 O O . THR A 1 82 ? 13.566 11.305 4.630 1.00 87.69 82 THR A O 1
ATOM 661 N N . TYR A 1 83 ? 12.097 9.645 4.225 1.00 80.06 83 TYR A N 1
ATOM 662 C CA . TYR A 1 83 ? 13.073 8.672 3.726 1.00 80.06 83 TYR A CA 1
ATOM 663 C C . TYR A 1 83 ? 13.111 8.563 2.202 1.00 80.06 83 TYR A C 1
ATOM 665 O O . TYR A 1 83 ? 14.029 7.954 1.660 1.00 80.06 83 TYR A O 1
ATOM 673 N N . ALA A 1 84 ? 12.138 9.144 1.502 1.00 77.88 84 ALA A N 1
ATOM 674 C CA . ALA A 1 84 ? 12.155 9.220 0.053 1.00 77.88 84 ALA A CA 1
ATOM 675 C C . ALA A 1 84 ? 13.302 10.133 -0.405 1.00 77.88 84 ALA A C 1
ATOM 677 O O . ALA A 1 84 ? 13.235 11.355 -0.276 1.00 77.88 84 ALA A O 1
ATOM 678 N N . VAL A 1 85 ? 14.347 9.523 -0.957 1.00 74.56 85 VAL A N 1
ATOM 679 C CA . VAL A 1 85 ? 15.480 10.229 -1.560 1.00 74.56 85 VAL A CA 1
ATOM 680 C C . VAL A 1 85 ? 15.219 10.381 -3.065 1.00 74.56 85 VAL A C 1
ATOM 682 O O . VAL A 1 85 ? 14.765 9.422 -3.701 1.00 74.56 85 VAL A O 1
ATOM 685 N N . PRO A 1 86 ? 15.448 11.564 -3.666 1.00 70.75 86 PRO A N 1
ATOM 686 C CA . PRO A 1 86 ? 15.372 11.732 -5.113 1.00 70.75 86 PRO A CA 1
ATOM 687 C C . PRO A 1 86 ? 16.291 10.742 -5.834 1.00 70.75 86 PRO A C 1
ATOM 689 O O . PRO A 1 86 ? 17.418 10.512 -5.409 1.00 70.75 86 PRO A O 1
ATOM 692 N N . LYS A 1 87 ? 15.832 10.191 -6.963 1.00 59.62 87 LYS A N 1
ATOM 693 C CA . LYS A 1 87 ? 16.607 9.230 -7.770 1.00 59.62 87 LYS A CA 1
ATOM 694 C C . LYS A 1 87 ? 17.994 9.768 -8.154 1.00 59.62 87 LYS A C 1
ATOM 696 O O . LYS A 1 87 ? 18.962 9.021 -8.130 1.00 59.62 87 LYS A O 1
ATOM 701 N N . ASP A 1 88 ? 18.087 11.073 -8.399 1.00 62.44 88 ASP A N 1
ATOM 702 C CA . ASP A 1 88 ? 19.326 11.769 -8.766 1.00 62.44 88 ASP A CA 1
ATOM 703 C C . ASP A 1 88 ? 20.369 11.824 -7.625 1.00 62.44 88 ASP A C 1
ATOM 705 O O . ASP A 1 88 ? 21.532 12.125 -7.877 1.00 62.44 88 ASP A O 1
ATOM 709 N N . GLU A 1 89 ? 19.970 11.542 -6.380 1.00 60.75 89 GLU A N 1
ATOM 710 C CA . GLU A 1 89 ? 20.851 11.473 -5.202 1.00 60.75 89 GLU A CA 1
ATOM 711 C C . GLU A 1 89 ? 21.246 10.024 -4.841 1.00 60.75 89 GLU A C 1
ATOM 713 O O . GLU A 1 89 ? 22.061 9.822 -3.948 1.00 60.75 89 GLU A O 1
ATOM 718 N N . LEU A 1 90 ? 20.697 9.006 -5.522 1.00 58.53 90 LEU A N 1
ATOM 719 C CA . LEU A 1 90 ? 21.085 7.596 -5.336 1.00 58.53 90 LEU A CA 1
ATOM 720 C C . LEU A 1 90 ? 22.242 7.178 -6.256 1.00 58.53 90 LEU A C 1
ATOM 722 O O . LEU A 1 90 ? 23.024 6.298 -5.900 1.00 58.53 90 LEU A O 1
ATOM 726 N N . ASP A 1 91 ? 22.367 7.823 -7.417 1.00 56.00 91 ASP A N 1
ATOM 727 C CA . ASP A 1 91 ? 23.411 7.535 -8.408 1.00 56.00 91 ASP A CA 1
ATOM 728 C C . ASP A 1 91 ? 24.766 8.198 -8.065 1.00 56.00 91 ASP A C 1
ATOM 730 O O . ASP A 1 91 ? 25.752 7.955 -8.755 1.00 56.00 91 ASP A O 1
ATOM 734 N N . SER A 1 92 ? 24.849 9.028 -7.013 1.00 54.06 92 SER A N 1
ATOM 735 C CA . SER A 1 92 ? 26.079 9.763 -6.661 1.00 54.06 92 SER A CA 1
ATOM 736 C C . SER A 1 92 ? 27.088 8.984 -5.813 1.00 54.06 92 SER A C 1
ATOM 738 O O . SER A 1 92 ? 28.200 9.470 -5.625 1.00 54.06 92 SER A O 1
ATOM 740 N N . ASP A 1 93 ? 26.722 7.807 -5.300 1.00 57.16 93 ASP A N 1
ATOM 741 C CA . ASP A 1 93 ? 27.542 7.058 -4.333 1.00 57.16 93 ASP A CA 1
ATOM 742 C C . ASP A 1 93 ? 28.274 5.842 -4.945 1.00 57.16 93 ASP A C 1
ATOM 744 O O . ASP A 1 93 ? 28.871 5.060 -4.210 1.00 57.16 93 ASP A O 1
ATOM 748 N N . TRP A 1 94 ? 28.260 5.672 -6.276 1.00 53.50 94 TRP A N 1
ATOM 749 C CA . TRP A 1 94 ? 28.911 4.537 -6.964 1.00 53.50 94 TRP A CA 1
ATOM 750 C C . TRP A 1 94 ? 30.081 4.905 -7.887 1.00 53.50 94 TRP A C 1
ATOM 752 O O . TRP A 1 94 ? 30.607 4.024 -8.566 1.00 53.50 94 TRP A O 1
ATOM 762 N N . ASP A 1 95 ? 30.552 6.152 -7.873 1.00 54.03 95 ASP A N 1
ATOM 763 C CA . ASP A 1 95 ? 31.864 6.487 -8.440 1.00 54.03 95 ASP A C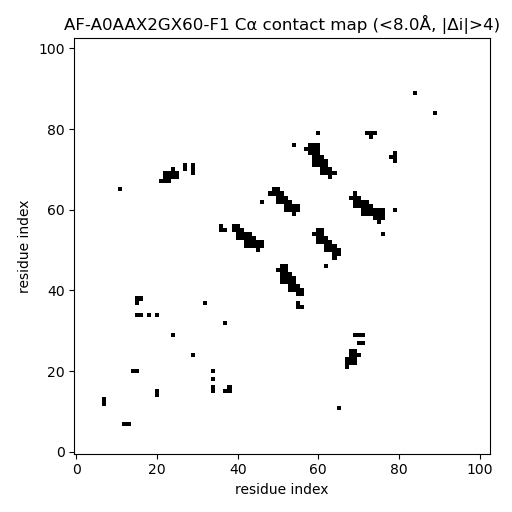A 1
ATOM 764 C C . ASP A 1 95 ? 32.952 6.192 -7.385 1.00 54.03 95 ASP A C 1
ATOM 766 O O . ASP A 1 95 ? 33.608 7.095 -6.869 1.00 54.03 95 ASP A O 1
ATOM 770 N N . GLU A 1 96 ? 33.103 4.918 -6.995 1.00 52.88 96 GLU A N 1
ATOM 771 C CA . GLU A 1 96 ? 34.306 4.469 -6.284 1.00 52.88 96 GLU A CA 1
ATOM 772 C C . GLU A 1 96 ? 35.471 4.448 -7.285 1.00 52.88 96 GLU A C 1
ATOM 774 O O . GLU A 1 96 ? 35.440 3.753 -8.303 1.00 52.88 96 GLU A O 1
ATOM 779 N N . ASP A 1 97 ? 36.467 5.282 -6.986 1.00 56.56 97 ASP A N 1
ATOM 780 C CA . ASP A 1 97 ? 37.718 5.495 -7.704 1.00 56.56 97 ASP A CA 1
ATOM 781 C C . ASP A 1 97 ? 38.464 4.182 -8.019 1.00 56.56 97 ASP A C 1
ATOM 783 O O . ASP A 1 97 ? 39.299 3.724 -7.240 1.00 56.56 97 ASP A O 1
ATOM 787 N N . ASP A 1 98 ? 38.251 3.615 -9.205 1.00 53.16 98 ASP A N 1
ATOM 788 C CA . ASP A 1 98 ? 39.153 2.616 -9.791 1.00 53.16 98 ASP A CA 1
ATOM 789 C C . ASP A 1 98 ? 40.139 3.312 -10.755 1.00 53.16 98 ASP A C 1
ATOM 791 O O . ASP A 1 98 ? 40.162 3.080 -11.968 1.00 53.16 98 ASP A O 1
ATOM 795 N N . GLU A 1 99 ? 40.977 4.204 -10.211 1.00 52.22 99 GLU A N 1
ATOM 796 C CA . GLU A 1 99 ? 42.178 4.701 -10.895 1.00 52.22 99 GLU A CA 1
ATOM 797 C C . GLU A 1 99 ? 43.238 3.583 -10.865 1.00 52.22 99 GLU A C 1
ATOM 799 O O . GLU A 1 99 ? 44.078 3.493 -9.970 1.00 52.22 99 GLU A O 1
ATOM 804 N N . TYR A 1 100 ? 43.161 2.659 -11.826 1.00 57.94 100 TYR A N 1
ATOM 805 C CA . TYR A 1 100 ? 44.246 1.714 -12.080 1.00 57.94 100 TYR A CA 1
ATOM 806 C C . TYR A 1 100 ? 45.416 2.470 -12.727 1.00 57.94 100 TYR A C 1
ATOM 808 O O . TYR A 1 100 ? 45.378 2.783 -13.917 1.00 57.94 100 TYR A O 1
ATOM 816 N N . ASP A 1 101 ? 46.459 2.739 -11.939 1.00 58.09 101 ASP A N 1
ATOM 817 C CA . ASP A 1 101 ? 47.783 3.119 -12.440 1.00 58.09 101 ASP A CA 1
ATOM 818 C C . ASP A 1 101 ? 48.312 1.997 -13.360 1.00 58.09 101 ASP A C 1
ATOM 820 O O . ASP A 1 101 ? 48.675 0.909 -12.901 1.00 58.09 101 ASP A O 1
ATOM 824 N N . GLU A 1 102 ? 48.344 2.241 -14.673 1.00 55.53 102 GLU A N 1
ATOM 825 C CA . GLU A 1 102 ? 49.102 1.411 -15.616 1.00 55.53 102 GLU A CA 1
ATOM 826 C C . GLU A 1 102 ? 50.597 1.775 -15.512 1.00 55.53 102 GLU A C 1
ATOM 828 O O . GLU A 1 102 ? 50.998 2.882 -15.882 1.00 55.53 102 GLU A O 1
ATOM 833 N N . GLU A 1 103 ? 51.412 0.843 -14.996 1.00 58.12 103 GLU A N 1
ATOM 834 C CA . GLU A 1 103 ? 52.889 0.891 -15.052 1.00 58.12 103 GLU A CA 1
ATOM 835 C C . GLU A 1 103 ? 53.450 0.796 -16.483 1.00 58.12 103 GLU A C 1
ATOM 837 O O . GLU A 1 103 ? 52.963 -0.045 -17.278 1.00 58.12 103 GLU A O 1
#

Secondary structure (DSSP, 8-state):
------STT-HHHHHHT-TT---B-SSS--TT--HHHHHH-EEEEE-TTSPEEEE-TTS-EEEE-TT-BEEEEESSHHHHHHH---GGGTGGG----------